Protein AF-A0AB39SLM9-F1 (afdb_monomer_lite)

Organism: NCBI:txid3238630

pLDDT: mean 83.25, std 16.03, range [35.91, 97.31]

Structure (mmCIF, N/CA/C/O backbone):
data_AF-A0AB39SLM9-F1
#
_entry.id   AF-A0AB39SLM9-F1
#
loop_
_atom_site.group_PDB
_atom_site.id
_atom_site.type_symbol
_atom_site.label_atom_id
_atom_site.label_alt_id
_atom_site.label_comp_id
_atom_site.label_asym_id
_atom_site.label_entity_id
_atom_site.label_seq_id
_atom_site.pdbx_PDB_ins_code
_atom_site.Cartn_x
_atom_site.Cartn_y
_atom_site.Cartn_z
_atom_site.occupancy
_atom_site.B_iso_or_equiv
_atom_site.auth_seq_id
_atom_site.auth_comp_id
_atom_site.auth_asym_id
_atom_site.auth_atom_id
_atom_site.pdbx_PDB_model_num
ATOM 1 N N . MET A 1 1 ? -17.828 38.117 0.171 1.00 35.91 1 MET A N 1
ATOM 2 C CA . MET A 1 1 ? -17.349 37.113 -0.806 1.00 35.91 1 MET A CA 1
ATOM 3 C C . MET A 1 1 ? -16.348 36.205 -0.108 1.00 35.91 1 MET A C 1
ATOM 5 O O . MET A 1 1 ? -15.144 36.395 -0.229 1.00 35.91 1 MET A O 1
ATOM 9 N N . SER A 1 2 ? -16.860 35.289 0.713 1.00 36.34 2 SER A N 1
ATOM 10 C CA . SER A 1 2 ? -16.053 34.426 1.576 1.00 36.34 2 SER A CA 1
ATOM 11 C C . SER A 1 2 ? -15.398 33.333 0.739 1.00 36.34 2 SER A C 1
ATOM 1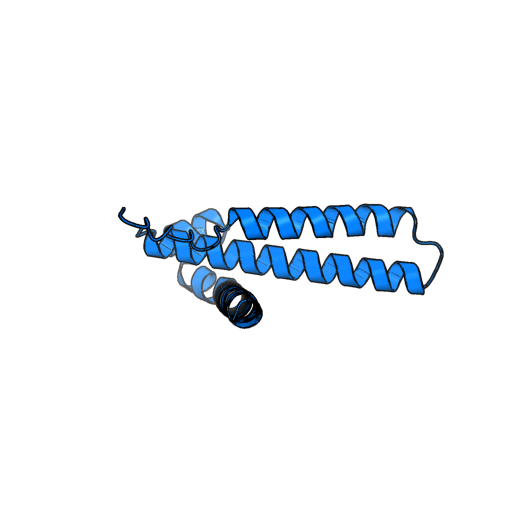3 O O . SER A 1 2 ? -16.090 32.492 0.172 1.00 36.34 2 SER A O 1
ATOM 15 N N . GLN A 1 3 ? -14.071 33.374 0.640 1.00 40.19 3 GLN A N 1
ATOM 16 C CA . GLN A 1 3 ? -13.288 32.298 0.053 1.00 40.19 3 GLN A CA 1
ATOM 17 C C . GLN A 1 3 ? -13.368 31.097 0.996 1.00 40.19 3 GLN A C 1
ATOM 19 O O . GLN A 1 3 ? -12.792 31.100 2.082 1.00 40.19 3 GLN A O 1
ATOM 24 N N . THR A 1 4 ? -14.133 30.084 0.603 1.00 39.75 4 THR A N 1
ATOM 25 C CA . THR A 1 4 ? -14.083 28.756 1.208 1.00 39.75 4 THR A CA 1
ATOM 26 C C . THR A 1 4 ? -12.669 28.215 1.037 1.00 39.75 4 THR A C 1
ATOM 28 O O . THR A 1 4 ? -12.275 27.830 -0.064 1.00 39.75 4 THR A O 1
ATOM 31 N N . LEU A 1 5 ? -11.906 28.217 2.131 1.00 42.69 5 LEU A N 1
ATOM 32 C CA . LEU A 1 5 ? -10.710 27.404 2.309 1.00 42.69 5 LEU A CA 1
ATOM 33 C C . LEU A 1 5 ? -11.112 25.958 2.014 1.00 42.69 5 LEU A C 1
ATOM 35 O O . LEU A 1 5 ? -11.710 25.292 2.854 1.00 42.69 5 LEU A O 1
ATOM 39 N N . GLY A 1 6 ? -10.855 25.503 0.788 1.00 37.12 6 GLY A N 1
ATOM 40 C CA . GLY A 1 6 ? -11.018 24.106 0.427 1.00 37.12 6 GLY A CA 1
ATOM 41 C C . GLY A 1 6 ? -10.164 23.290 1.384 1.00 37.12 6 GLY A C 1
ATOM 42 O O . GLY A 1 6 ? -8.936 23.370 1.338 1.00 37.12 6 GLY A O 1
ATOM 43 N N . THR A 1 7 ? -10.809 22.549 2.279 1.00 38.22 7 THR A N 1
ATOM 44 C CA . THR A 1 7 ? -10.167 21.530 3.100 1.00 38.22 7 THR A CA 1
ATOM 45 C C . THR A 1 7 ? -9.570 20.519 2.133 1.00 38.22 7 THR A C 1
ATOM 47 O O . THR A 1 7 ? -10.273 19.658 1.609 1.00 38.22 7 THR A O 1
ATOM 50 N N . ARG A 1 8 ? -8.287 20.692 1.797 1.00 44.34 8 ARG A N 1
ATOM 51 C CA . ARG A 1 8 ? -7.525 19.738 0.992 1.00 44.34 8 ARG A CA 1
ATOM 52 C C . ARG A 1 8 ? -7.568 18.420 1.752 1.00 44.34 8 ARG A C 1
ATOM 54 O O . ARG A 1 8 ? -6.927 18.314 2.795 1.00 44.34 8 ARG A O 1
ATOM 61 N N . SER A 1 9 ? -8.366 17.469 1.268 1.00 45.91 9 SER A N 1
ATOM 62 C CA . SER A 1 9 ? -8.465 16.148 1.879 1.00 45.91 9 SER A CA 1
ATOM 63 C C . SER A 1 9 ? -7.058 15.571 2.035 1.00 45.91 9 SER A C 1
ATOM 65 O O . SER A 1 9 ? -6.307 15.565 1.052 1.00 45.91 9 SER A O 1
ATOM 67 N N . PRO A 1 10 ? -6.668 15.120 3.239 1.00 52.97 10 PRO A N 1
ATOM 68 C CA . PRO A 1 10 ? -5.449 14.346 3.386 1.00 52.97 10 PRO A CA 1
ATOM 69 C C . PRO A 1 10 ? -5.570 13.135 2.457 1.00 52.97 10 PRO A C 1
ATOM 71 O O . PRO A 1 10 ? -6.612 12.479 2.421 1.00 52.97 10 PRO A O 1
ATOM 74 N N . HIS A 1 11 ? -4.546 12.919 1.632 1.00 62.00 11 HIS A N 1
ATOM 75 C CA . HIS A 1 11 ? -4.531 11.853 0.635 1.00 62.00 11 HIS A CA 1
ATOM 76 C C . HIS A 1 11 ? -4.935 10.524 1.266 1.00 62.00 11 HIS A C 1
ATOM 78 O O . HIS A 1 11 ? -4.387 10.124 2.294 1.00 62.00 11 HIS A O 1
ATOM 84 N N . THR A 1 12 ? -5.921 9.869 0.659 1.00 71.94 12 THR A N 1
ATOM 85 C CA . THR A 1 12 ? -6.525 8.670 1.239 1.00 71.94 12 THR A CA 1
ATOM 86 C C . THR A 1 12 ? -5.670 7.443 0.914 1.00 71.94 12 THR A C 1
ATOM 88 O O . THR A 1 12 ? -4.912 7.459 -0.060 1.00 71.94 12 THR A O 1
ATOM 91 N N . PRO A 1 13 ? -5.796 6.341 1.671 1.00 77.00 13 PRO A N 1
ATOM 92 C CA . PRO A 1 13 ? -5.165 5.067 1.316 1.00 77.00 13 PRO A CA 1
ATOM 93 C C . PRO A 1 13 ? -5.425 4.643 -0.144 1.00 77.00 13 PRO A C 1
ATOM 95 O O . PRO A 1 13 ? -4.558 4.049 -0.785 1.00 77.00 13 PRO A O 1
ATOM 98 N N . ALA A 1 14 ? -6.579 5.026 -0.705 1.00 82.19 14 ALA A N 1
ATOM 99 C CA . ALA A 1 14 ? -6.943 4.765 -2.094 1.00 82.19 14 ALA A CA 1
ATOM 100 C C . ALA A 1 14 ? -6.037 5.484 -3.115 1.00 82.19 14 ALA A C 1
ATOM 102 O O . ALA A 1 14 ? -5.705 4.901 -4.144 1.00 82.19 14 ALA A O 1
ATOM 103 N N . ASP A 1 15 ? -5.569 6.705 -2.833 1.00 83.12 15 ASP A N 1
ATOM 104 C CA . ASP A 1 15 ? -4.682 7.449 -3.745 1.00 83.12 15 ASP A CA 1
ATOM 105 C C . ASP A 1 15 ? -3.327 6.738 -3.914 1.00 83.12 15 ASP A C 1
ATOM 107 O O . ASP A 1 15 ? -2.741 6.675 -5.004 1.00 83.12 15 ASP A O 1
ATOM 111 N N . TRP A 1 16 ? -2.817 6.186 -2.813 1.00 81.88 16 TRP A N 1
ATOM 112 C CA . TRP A 1 16 ? -1.583 5.406 -2.806 1.00 81.88 16 TRP A CA 1
ATOM 113 C C . TRP A 1 16 ? -1.768 4.057 -3.492 1.00 81.88 16 TRP A C 1
ATOM 115 O O . TRP A 1 16 ? -0.899 3.656 -4.267 1.00 81.88 16 TRP A O 1
ATOM 125 N N . TRP A 1 17 ? -2.919 3.410 -3.293 1.00 85.56 17 TRP A N 1
ATOM 126 C CA . TRP A 1 17 ? -3.272 2.185 -4.005 1.00 85.56 17 TRP A CA 1
ATOM 127 C C . TRP A 1 17 ? -3.312 2.386 -5.525 1.00 85.56 17 TRP A C 1
ATOM 129 O O . TRP A 1 17 ? -2.688 1.626 -6.261 1.00 85.56 17 TRP A O 1
ATOM 139 N N . VAL A 1 18 ? -3.958 3.453 -6.005 1.00 87.75 18 VAL A N 1
ATOM 140 C CA . VAL A 1 18 ? -3.991 3.785 -7.440 1.00 87.75 18 VAL A CA 1
ATOM 141 C C . VAL A 1 18 ? -2.578 4.010 -7.987 1.00 87.75 18 VAL A C 1
ATOM 143 O O . VAL A 1 18 ? -2.247 3.519 -9.064 1.00 87.75 18 VAL A O 1
ATOM 146 N N . THR A 1 19 ? -1.715 4.703 -7.235 1.00 84.44 19 THR A N 1
ATOM 147 C CA . THR A 1 19 ? -0.305 4.895 -7.627 1.00 84.44 19 THR A CA 1
ATOM 148 C C . THR A 1 19 ? 0.431 3.555 -7.746 1.00 84.44 19 THR A C 1
ATOM 150 O O . THR A 1 19 ? 1.218 3.361 -8.674 1.00 84.44 19 THR A O 1
ATOM 153 N N . ALA A 1 20 ? 0.187 2.635 -6.812 1.00 86.12 20 ALA A N 1
ATOM 154 C CA . ALA A 1 20 ? 0.798 1.315 -6.816 1.00 86.12 20 ALA A CA 1
ATOM 155 C C . ALA A 1 20 ? 0.338 0.465 -8.005 1.00 86.12 20 ALA A C 1
ATOM 157 O O . ALA A 1 20 ? 1.172 -0.138 -8.681 1.00 86.12 20 ALA A O 1
ATOM 158 N N . ASP A 1 21 ? -0.964 0.456 -8.295 1.00 90.75 21 ASP A N 1
ATOM 159 C CA . ASP A 1 21 ? -1.522 -0.313 -9.408 1.00 90.75 21 ASP A CA 1
ATOM 160 C C . ASP A 1 21 ? -1.033 0.203 -10.768 1.00 90.75 21 ASP A C 1
ATOM 162 O O . ASP A 1 21 ? -0.614 -0.591 -11.609 1.00 90.75 21 ASP A O 1
ATOM 166 N N . GLN A 1 22 ? -0.960 1.525 -10.954 1.00 89.06 22 GLN A N 1
ATOM 167 C CA . GLN A 1 22 ? -0.408 2.122 -12.175 1.00 89.06 22 GLN A CA 1
ATOM 168 C C . GLN A 1 22 ? 1.053 1.714 -12.411 1.00 89.06 22 GLN A C 1
ATOM 170 O O . GLN A 1 22 ? 1.409 1.304 -13.516 1.00 89.06 22 GLN A O 1
ATOM 175 N N . ALA A 1 23 ? 1.895 1.783 -11.376 1.00 85.00 23 ALA A N 1
ATOM 176 C CA . ALA A 1 23 ? 3.297 1.376 -11.474 1.00 85.00 23 ALA A CA 1
ATOM 177 C C . ALA A 1 23 ? 3.435 -0.138 -11.724 1.00 85.00 23 ALA A C 1
ATOM 179 O O . ALA A 1 23 ? 4.256 -0.569 -12.534 1.00 85.00 23 ALA A O 1
ATOM 180 N N . ARG A 1 24 ? 2.579 -0.959 -11.100 1.00 89.19 24 ARG A N 1
ATOM 181 C CA . ARG A 1 24 ? 2.523 -2.406 -11.349 1.00 89.19 24 ARG A CA 1
ATOM 182 C C . ARG A 1 24 ? 2.142 -2.704 -12.799 1.00 89.19 24 ARG A C 1
ATOM 184 O O . ARG A 1 24 ? 2.780 -3.546 -13.424 1.00 89.19 24 ARG A O 1
ATOM 191 N N . HIS A 1 25 ? 1.143 -2.016 -13.343 1.00 89.19 25 HIS A N 1
ATOM 192 C CA . HIS A 1 25 ? 0.725 -2.175 -14.734 1.00 89.19 25 HIS A CA 1
ATOM 193 C C . HIS A 1 25 ? 1.844 -1.778 -15.711 1.00 89.19 25 HIS A C 1
ATOM 195 O O . HIS A 1 25 ? 2.142 -2.522 -16.645 1.00 89.19 25 HIS A O 1
ATOM 201 N N . ALA A 1 26 ? 2.534 -0.662 -15.445 1.00 85.19 26 ALA A N 1
ATOM 202 C CA . ALA A 1 26 ? 3.692 -0.230 -16.227 1.00 85.19 26 ALA A CA 1
ATOM 203 C C . ALA A 1 26 ? 4.838 -1.257 -16.194 1.00 85.19 26 ALA A C 1
ATOM 205 O O . ALA A 1 26 ? 5.437 -1.549 -17.231 1.00 85.19 26 ALA A O 1
ATOM 206 N N . ALA A 1 27 ? 5.114 -1.846 -15.027 1.00 85.19 27 ALA A N 1
ATOM 207 C CA . ALA A 1 27 ? 6.101 -2.910 -14.891 1.00 85.19 27 ALA A CA 1
ATOM 208 C C . ALA A 1 27 ? 5.699 -4.184 -15.649 1.00 85.19 27 ALA A C 1
ATOM 210 O O . ALA A 1 27 ? 6.542 -4.790 -16.300 1.00 85.19 27 ALA A O 1
ATOM 211 N N . GLN A 1 28 ? 4.424 -4.582 -15.606 1.00 86.31 28 GLN A N 1
ATOM 212 C CA . GLN A 1 28 ? 3.935 -5.759 -16.333 1.00 86.31 28 GLN A CA 1
ATOM 213 C C . GLN A 1 28 ? 4.104 -5.612 -17.849 1.00 86.31 28 GLN A C 1
ATOM 215 O O . GLN A 1 28 ? 4.611 -6.534 -18.483 1.00 86.31 28 GLN A O 1
ATOM 220 N N . GLY A 1 29 ? 3.745 -4.453 -18.413 1.00 82.75 29 GLY A N 1
ATOM 221 C CA . GLY A 1 29 ? 4.022 -4.155 -19.823 1.00 82.75 29 GLY A CA 1
ATOM 222 C C . GLY A 1 29 ? 5.526 -4.139 -20.115 1.00 82.75 29 GLY A C 1
ATOM 223 O O . GLY A 1 29 ? 5.987 -4.773 -21.055 1.00 82.75 29 GLY A O 1
ATOM 224 N N . GLY A 1 30 ? 6.316 -3.507 -19.239 1.00 79.56 30 GLY A N 1
ATOM 225 C CA . GLY A 1 30 ? 7.774 -3.469 -19.357 1.00 79.56 30 GLY A CA 1
ATOM 226 C C . GLY A 1 30 ? 8.442 -4.847 -19.367 1.00 79.56 30 GLY A C 1
ATOM 227 O O . GLY A 1 30 ? 9.345 -5.055 -20.165 1.00 79.56 30 GLY A O 1
ATOM 228 N N . LEU A 1 31 ? 7.981 -5.789 -18.537 1.00 83.25 31 LEU A N 1
ATOM 229 C CA . LEU A 1 31 ? 8.476 -7.171 -18.504 1.00 83.25 31 LEU A CA 1
ATOM 230 C C . LEU A 1 31 ? 8.128 -7.953 -19.774 1.00 83.25 31 LEU A C 1
ATOM 232 O O . LEU A 1 31 ? 8.943 -8.756 -20.218 1.00 83.25 31 LEU A O 1
ATOM 236 N N . ALA A 1 32 ? 6.934 -7.743 -20.333 1.00 82.75 32 ALA A N 1
ATOM 237 C CA . ALA A 1 32 ? 6.504 -8.422 -21.554 1.00 82.75 32 ALA A CA 1
ATOM 238 C C . ALA A 1 32 ? 7.329 -7.985 -22.778 1.00 82.75 32 ALA A C 1
ATOM 240 O O . ALA A 1 32 ? 7.631 -8.811 -23.637 1.00 82.75 32 ALA A O 1
ATOM 241 N N . ASP A 1 33 ? 7.735 -6.714 -22.808 1.00 84.50 33 ASP A N 1
ATOM 242 C CA . ASP A 1 33 ? 8.436 -6.099 -23.939 1.00 84.50 33 ASP A CA 1
ATOM 243 C C . ASP A 1 33 ? 9.963 -5.996 -23.743 1.00 84.50 33 ASP A C 1
ATOM 245 O O . ASP A 1 33 ? 10.674 -5.509 -24.625 1.00 84.50 33 ASP A O 1
ATOM 249 N N . ALA A 1 34 ? 10.497 -6.413 -22.588 1.00 83.69 34 ALA A N 1
ATOM 250 C CA . ALA A 1 34 ? 11.910 -6.235 -22.264 1.00 83.69 34 ALA A CA 1
ATOM 251 C C . ALA A 1 34 ? 12.817 -7.114 -23.139 1.00 83.69 34 ALA A C 1
ATOM 253 O O . ALA A 1 34 ? 12.910 -8.326 -22.951 1.00 83.69 34 ALA A O 1
ATOM 254 N N . ALA A 1 35 ? 13.561 -6.477 -24.043 1.00 82.75 35 ALA A N 1
ATOM 255 C CA . ALA A 1 35 ? 14.547 -7.137 -24.898 1.00 82.75 35 ALA A CA 1
ATOM 256 C C . ALA A 1 35 ? 15.995 -6.844 -24.474 1.00 82.75 35 ALA A C 1
ATOM 258 O O . ALA A 1 35 ? 16.926 -7.512 -24.928 1.00 82.75 35 ALA A O 1
ATOM 259 N N . THR A 1 36 ? 16.206 -5.837 -23.619 1.00 89.69 36 THR A N 1
ATOM 260 C CA . THR A 1 36 ? 17.540 -5.346 -23.261 1.00 89.69 36 THR A CA 1
ATOM 261 C C . THR A 1 36 ? 17.716 -5.134 -21.755 1.00 89.69 36 THR A C 1
ATOM 263 O O . THR A 1 36 ? 16.756 -4.985 -20.999 1.00 89.69 36 THR A O 1
ATOM 266 N N . ALA A 1 37 ? 18.972 -5.082 -21.297 1.00 90.25 37 ALA A N 1
ATOM 267 C CA . ALA A 1 37 ? 19.288 -4.776 -19.901 1.00 90.25 37 ALA A CA 1
ATOM 268 C C . ALA A 1 37 ? 18.748 -3.399 -19.437 1.00 90.25 37 ALA A C 1
ATOM 270 O O . ALA A 1 37 ? 18.197 -3.337 -18.337 1.00 90.25 37 ALA A O 1
ATOM 271 N N . PRO A 1 38 ? 18.815 -2.312 -20.237 1.00 91.00 38 PRO A N 1
ATOM 272 C CA . PRO A 1 38 ? 18.121 -1.061 -19.921 1.00 91.00 38 PRO A CA 1
ATOM 273 C C . PRO A 1 38 ? 16.608 -1.208 -19.700 1.00 91.00 38 PRO A C 1
ATOM 275 O O . PRO A 1 38 ? 16.073 -0.602 -18.770 1.00 91.00 38 PRO A O 1
ATOM 278 N N . ASP A 1 39 ? 15.921 -2.038 -20.490 1.00 86.69 39 ASP A N 1
ATOM 279 C CA . ASP A 1 39 ? 14.477 -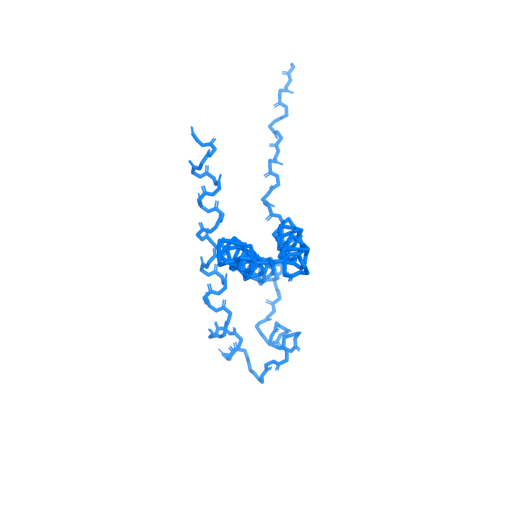2.266 -20.327 1.00 86.69 39 ASP A CA 1
ATOM 280 C C . ASP A 1 39 ? 14.159 -2.972 -19.008 1.00 86.69 39 ASP A C 1
ATOM 282 O O . ASP A 1 39 ? 13.213 -2.604 -18.305 1.00 86.69 39 ASP A O 1
ATOM 286 N N . LEU A 1 40 ? 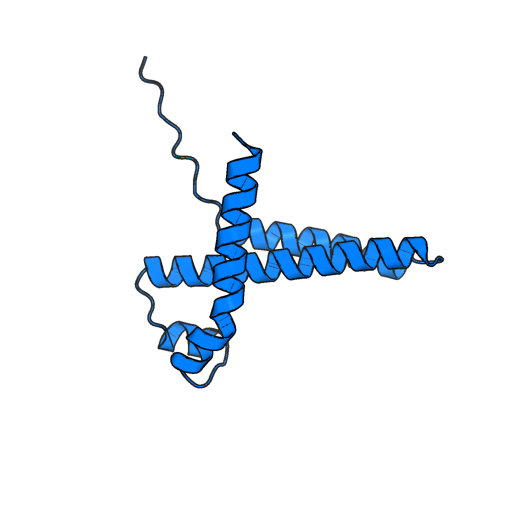14.988 -3.949 -18.636 1.00 90.31 40 LEU A N 1
ATOM 287 C CA . LEU A 1 40 ? 14.877 -4.654 -17.361 1.00 90.31 40 LEU A CA 1
ATOM 288 C C . LEU A 1 40 ? 15.141 -3.720 -16.173 1.00 90.31 40 LEU A C 1
ATOM 290 O O . LEU A 1 40 ? 14.412 -3.774 -15.184 1.00 90.31 40 LEU A O 1
ATOM 294 N N . LEU A 1 41 ? 16.125 -2.818 -16.271 1.00 94.19 41 LEU A N 1
ATOM 295 C CA . LEU A 1 41 ? 16.399 -1.817 -15.233 1.00 94.19 41 LEU A CA 1
ATOM 296 C C . LEU A 1 41 ? 15.239 -0.827 -15.066 1.00 94.19 41 LEU A C 1
ATOM 298 O O . LEU A 1 41 ? 14.840 -0.534 -13.937 1.00 94.19 41 LEU A O 1
ATOM 302 N N . ARG A 1 42 ? 14.656 -0.347 -16.172 1.00 91.69 42 ARG A N 1
ATOM 303 C CA . ARG A 1 42 ? 13.447 0.492 -16.137 1.00 91.69 42 ARG A CA 1
ATOM 304 C C . ARG A 1 42 ? 12.290 -0.248 -15.469 1.00 91.69 42 ARG A C 1
ATOM 306 O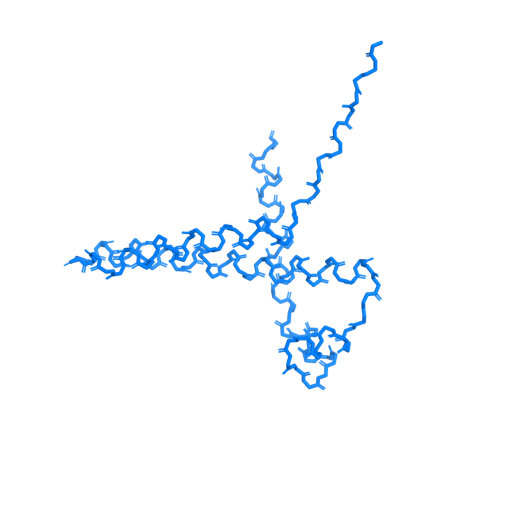 O . ARG A 1 42 ? 11.605 0.309 -14.618 1.00 91.69 42 ARG A O 1
ATOM 313 N N . THR A 1 43 ? 12.098 -1.512 -15.823 1.00 91.75 43 THR A N 1
ATOM 314 C CA . THR A 1 43 ? 11.037 -2.349 -15.258 1.00 91.75 43 THR A CA 1
ATOM 315 C C . THR A 1 43 ? 11.232 -2.585 -13.758 1.00 91.75 43 THR A C 1
ATOM 317 O O . THR A 1 43 ? 10.275 -2.485 -12.992 1.00 91.75 43 THR A O 1
ATOM 320 N N . LEU A 1 44 ? 12.471 -2.809 -13.307 1.00 92.38 44 LEU A N 1
ATOM 321 C CA . LEU A 1 44 ? 12.808 -2.913 -11.886 1.00 92.38 44 LEU A CA 1
ATOM 322 C C . LEU A 1 44 ? 12.468 -1.627 -11.117 1.00 92.38 44 LEU A C 1
ATOM 324 O O . LEU A 1 44 ? 11.947 -1.704 -10.005 1.00 92.38 44 LEU A O 1
ATOM 328 N N . ALA A 1 45 ? 12.724 -0.455 -11.703 1.00 92.00 45 ALA A N 1
ATOM 329 C CA . ALA A 1 45 ? 12.370 0.822 -11.087 1.00 92.00 45 ALA A CA 1
ATOM 330 C C . ALA A 1 45 ? 10.848 0.977 -10.909 1.00 92.00 45 ALA A C 1
ATOM 332 O O . ALA A 1 45 ? 10.401 1.417 -9.849 1.00 92.00 45 ALA A O 1
ATOM 333 N N . GLU A 1 46 ? 10.048 0.564 -11.898 1.00 90.88 46 GLU A N 1
ATOM 334 C CA . GLU A 1 46 ? 8.582 0.578 -11.784 1.00 90.88 46 GLU A CA 1
ATOM 335 C C . GLU A 1 46 ? 8.068 -0.435 -10.750 1.00 90.88 46 GLU A C 1
ATOM 337 O O . GLU A 1 46 ? 7.160 -0.120 -9.979 1.00 90.88 46 GLU A O 1
ATOM 342 N N . LEU A 1 47 ? 8.690 -1.616 -10.643 1.00 90.81 47 LEU A N 1
ATOM 343 C CA . LEU A 1 47 ? 8.376 -2.581 -9.582 1.00 90.81 47 LEU A CA 1
ATOM 344 C C . LEU A 1 47 ? 8.692 -2.030 -8.188 1.00 90.81 47 LEU A C 1
ATOM 346 O O . LEU A 1 47 ? 7.863 -2.147 -7.284 1.00 90.81 47 LEU A O 1
ATOM 350 N N . ASP A 1 48 ? 9.860 -1.408 -7.994 1.00 92.06 48 ASP A N 1
ATOM 351 C CA . ASP A 1 48 ? 10.206 -0.799 -6.704 1.00 92.06 48 ASP A CA 1
ATOM 352 C C . ASP A 1 48 ? 9.263 0.363 -6.370 1.00 92.06 48 ASP A C 1
ATOM 354 O O . ASP A 1 48 ? 8.820 0.503 -5.228 1.00 92.06 48 ASP A O 1
ATOM 358 N N . ARG A 1 49 ? 8.877 1.159 -7.373 1.00 88.25 49 ARG A N 1
ATOM 359 C CA . ARG A 1 49 ? 7.881 2.223 -7.215 1.00 88.25 49 ARG A CA 1
ATOM 360 C C . ARG A 1 49 ? 6.522 1.671 -6.790 1.00 88.25 49 ARG A C 1
ATOM 362 O O . ARG A 1 49 ? 5.942 2.195 -5.838 1.00 88.25 49 ARG A O 1
ATOM 369 N N . ALA A 1 50 ? 6.038 0.621 -7.454 1.00 88.44 50 ALA A N 1
ATOM 370 C CA . ALA A 1 50 ? 4.789 -0.051 -7.104 1.00 88.44 50 ALA A CA 1
ATOM 371 C C . ALA A 1 50 ? 4.841 -0.588 -5.671 1.00 88.44 50 ALA A C 1
ATOM 373 O O . ALA A 1 50 ? 3.948 -0.311 -4.875 1.00 88.44 50 ALA A O 1
ATOM 374 N N . ARG A 1 51 ? 5.936 -1.271 -5.312 1.00 90.44 51 ARG A N 1
ATOM 375 C CA . ARG A 1 51 ? 6.167 -1.809 -3.967 1.00 90.44 51 ARG A CA 1
ATOM 376 C C . ARG A 1 51 ? 6.094 -0.717 -2.901 1.00 90.44 51 ARG A C 1
ATOM 378 O O . ARG A 1 51 ? 5.338 -0.858 -1.946 1.00 90.44 51 ARG A O 1
ATOM 385 N N . ARG A 1 52 ? 6.827 0.389 -3.073 1.00 88.94 52 ARG A N 1
ATOM 386 C CA . ARG A 1 52 ? 6.815 1.509 -2.113 1.00 88.94 52 ARG A CA 1
ATOM 387 C C . ARG A 1 52 ? 5.439 2.157 -1.995 1.00 88.94 52 ARG A C 1
ATOM 389 O O . ARG A 1 52 ? 5.026 2.495 -0.890 1.00 88.94 52 ARG A O 1
ATOM 396 N N . ALA A 1 53 ? 4.733 2.337 -3.111 1.00 87.19 53 ALA A N 1
ATOM 397 C CA . ALA A 1 53 ? 3.388 2.904 -3.100 1.00 87.19 53 ALA A CA 1
ATOM 398 C C . ALA A 1 53 ? 2.383 1.981 -2.389 1.00 87.19 53 ALA A C 1
ATOM 400 O O . ALA A 1 53 ? 1.588 2.474 -1.594 1.00 87.19 53 ALA A O 1
ATOM 401 N N . SER A 1 54 ? 2.468 0.661 -2.590 1.00 89.44 54 SER A N 1
ATOM 402 C CA . SER A 1 54 ? 1.662 -0.322 -1.852 1.00 89.44 54 SER A CA 1
ATOM 403 C C . SER A 1 54 ? 1.951 -0.281 -0.354 1.00 89.44 54 SER A C 1
ATOM 405 O O . SER A 1 54 ? 1.021 -0.228 0.445 1.00 89.44 54 SER A O 1
ATOM 407 N N . THR A 1 55 ? 3.228 -0.251 0.042 1.00 90.69 55 THR A N 1
ATOM 408 C CA . THR A 1 55 ? 3.625 -0.130 1.453 1.00 90.69 55 THR A CA 1
ATOM 409 C C . THR A 1 55 ? 3.058 1.144 2.083 1.00 90.69 55 THR A C 1
ATOM 411 O O . THR A 1 55 ? 2.466 1.083 3.159 1.00 90.69 55 THR A O 1
ATOM 414 N N . ALA A 1 56 ? 3.165 2.283 1.392 1.00 88.44 56 ALA A N 1
ATOM 415 C CA . ALA A 1 56 ? 2.583 3.541 1.854 1.00 88.44 56 ALA A CA 1
ATOM 416 C C . ALA A 1 56 ? 1.046 3.478 1.939 1.00 88.44 56 ALA A C 1
ATOM 418 O O . ALA A 1 56 ? 0.470 4.013 2.883 1.00 88.44 56 ALA A O 1
ATOM 419 N N . ALA A 1 57 ? 0.379 2.802 0.996 1.00 89.75 57 ALA A N 1
ATOM 420 C CA . ALA A 1 57 ? -1.069 2.599 1.025 1.00 89.75 57 ALA A CA 1
ATOM 421 C C . ALA A 1 57 ? -1.506 1.788 2.253 1.00 89.75 57 ALA A C 1
ATOM 423 O O . ALA A 1 57 ? -2.440 2.188 2.945 1.00 89.75 57 ALA A O 1
ATOM 424 N N . VAL A 1 58 ? -0.801 0.692 2.554 1.00 92.44 58 VAL A N 1
ATOM 425 C CA . VAL A 1 58 ? -1.051 -0.135 3.744 1.00 92.44 58 VAL A CA 1
ATOM 426 C C . VAL A 1 58 ? -0.830 0.677 5.018 1.00 92.44 58 VAL A C 1
ATOM 428 O O . VAL A 1 58 ? -1.711 0.711 5.872 1.00 92.44 58 VAL A O 1
ATOM 431 N N . GLY A 1 59 ? 0.297 1.385 5.134 1.00 92.38 59 GLY A N 1
ATOM 432 C CA . GLY A 1 59 ? 0.571 2.235 6.294 1.00 92.38 59 GLY A CA 1
ATOM 433 C C . GLY A 1 59 ? -0.497 3.311 6.499 1.00 92.38 59 GLY A C 1
ATOM 434 O O . GLY A 1 59 ? -0.994 3.479 7.609 1.00 92.38 59 GLY A O 1
ATOM 435 N N . ALA A 1 60 ? -0.922 3.981 5.424 1.00 90.12 60 ALA A N 1
ATOM 436 C CA . ALA A 1 60 ? -1.996 4.970 5.475 1.00 90.12 60 ALA A CA 1
ATOM 437 C C . ALA A 1 60 ? -3.347 4.351 5.878 1.00 90.12 60 ALA A C 1
ATOM 439 O O . ALA A 1 60 ? -4.101 4.971 6.625 1.00 90.12 60 ALA A O 1
ATOM 440 N N . ALA A 1 61 ? -3.663 3.141 5.402 1.00 92.31 61 ALA A N 1
ATOM 441 C CA . ALA A 1 61 ? -4.883 2.428 5.783 1.00 92.31 61 ALA A CA 1
ATOM 442 C C . ALA A 1 61 ? -4.886 2.081 7.276 1.00 92.31 61 ALA A C 1
ATOM 444 O O . ALA A 1 61 ? -5.894 2.280 7.948 1.00 92.31 61 ALA A O 1
ATOM 445 N N . VAL A 1 62 ? -3.746 1.630 7.803 1.00 94.00 62 VAL A N 1
ATOM 446 C CA . VAL A 1 62 ? -3.576 1.335 9.230 1.00 94.00 62 VAL A CA 1
ATOM 447 C C . VAL A 1 62 ? -3.762 2.598 10.075 1.00 94.00 62 VAL A C 1
ATOM 449 O O . VAL A 1 62 ? -4.530 2.574 11.031 1.00 94.00 62 VAL A O 1
ATOM 452 N N . GLU A 1 63 ? -3.144 3.723 9.707 1.00 91.50 63 GLU A N 1
ATOM 453 C CA . GLU A 1 63 ? -3.344 4.999 10.420 1.00 91.50 63 GLU A CA 1
ATOM 454 C C . GLU A 1 63 ? -4.803 5.474 10.380 1.00 91.50 63 GLU A C 1
ATOM 456 O O . GLU A 1 63 ? -5.336 5.951 11.385 1.00 91.50 63 GLU A O 1
ATOM 461 N N . ALA A 1 64 ? -5.479 5.313 9.238 1.00 89.94 64 ALA A N 1
ATOM 462 C CA . ALA A 1 64 ? -6.890 5.656 9.102 1.00 89.94 64 ALA A CA 1
ATOM 463 C C . ALA A 1 64 ? -7.780 4.786 10.006 1.00 89.94 64 ALA A C 1
ATOM 465 O O . ALA A 1 64 ? -8.673 5.316 10.666 1.00 89.94 64 ALA A O 1
ATOM 466 N N . LEU A 1 65 ? -7.512 3.479 10.082 1.00 92.81 65 LEU A N 1
ATOM 467 C CA . LEU A 1 65 ? -8.216 2.551 10.972 1.00 92.81 65 LEU A CA 1
ATOM 468 C C . LEU A 1 65 ? -8.016 2.919 12.446 1.00 92.81 65 LEU A C 1
ATOM 470 O O . LEU A 1 65 ? -8.991 3.025 13.185 1.00 92.81 65 LEU A O 1
ATOM 474 N N . LEU A 1 66 ? -6.775 3.185 12.861 1.00 93.00 66 LEU A N 1
ATOM 475 C CA . LEU A 1 66 ? -6.464 3.598 14.233 1.00 93.00 66 LEU A CA 1
ATOM 476 C C . LEU A 1 66 ? -7.134 4.932 14.589 1.00 93.00 66 LEU A C 1
ATOM 478 O O . LEU A 1 66 ? -7.699 5.073 15.670 1.00 93.00 66 LEU A O 1
ATOM 482 N N . THR A 1 67 ? -7.138 5.893 13.661 1.00 91.50 67 THR A N 1
ATOM 483 C CA . THR A 1 67 ? -7.833 7.182 13.833 1.00 91.50 67 THR A CA 1
ATOM 484 C C . THR A 1 67 ? -9.34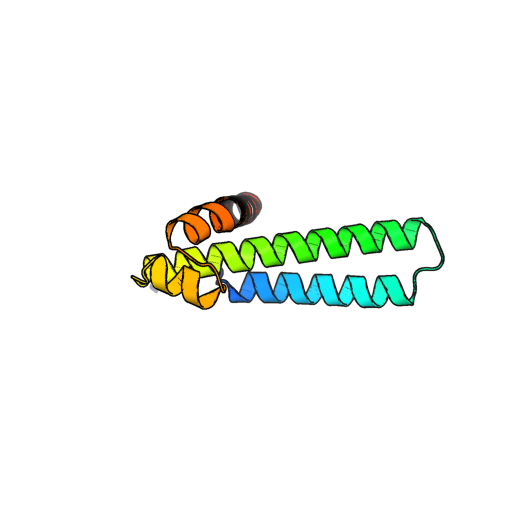9 6.999 13.946 1.00 91.50 67 THR A C 1
ATOM 486 O O . THR A 1 67 ? -10.006 7.723 14.691 1.00 91.50 67 THR A O 1
ATOM 489 N N . ALA A 1 68 ? -9.908 6.014 13.239 1.00 91.88 68 ALA A N 1
ATOM 490 C CA . ALA A 1 68 ? -11.314 5.632 13.333 1.00 91.88 68 ALA A CA 1
ATOM 491 C C . ALA A 1 68 ? -11.646 4.806 14.593 1.00 91.88 68 ALA A C 1
ATOM 493 O O . ALA A 1 68 ? -12.809 4.465 14.800 1.00 91.88 68 ALA A O 1
ATOM 494 N N . GLY A 1 69 ? -10.655 4.504 15.440 1.00 94.19 69 GLY A N 1
ATOM 495 C CA . GLY A 1 69 ? -10.833 3.785 16.701 1.00 94.19 69 GLY A CA 1
ATOM 496 C C . GLY A 1 69 ? -10.733 2.262 16.600 1.00 94.19 69 GLY A C 1
ATOM 497 O O . GLY A 1 69 ? -11.100 1.585 17.555 1.00 94.19 69 GLY A O 1
ATOM 498 N N . ALA A 1 70 ? -10.250 1.713 15.481 1.00 95.69 70 ALA A N 1
ATOM 499 C CA . ALA A 1 70 ? -10.005 0.277 15.363 1.00 95.69 70 ALA A CA 1
ATOM 500 C C . ALA A 1 70 ? -8.890 -0.181 16.315 1.00 95.69 70 ALA A C 1
ATOM 502 O O . ALA A 1 70 ? -7.907 0.536 16.537 1.00 95.69 70 ALA A O 1
ATOM 503 N N . HIS A 1 71 ? -9.019 -1.400 16.837 1.00 96.94 71 HIS A N 1
ATOM 504 C CA . HIS A 1 71 ? -8.012 -1.997 17.703 1.00 96.94 71 HIS A CA 1
ATOM 505 C C . HIS A 1 71 ? -6.952 -2.761 16.897 1.00 96.94 71 HIS A C 1
ATOM 507 O O . HIS A 1 71 ? -7.167 -3.171 15.755 1.00 96.94 71 HIS A O 1
ATOM 513 N N . TRP A 1 72 ? -5.773 -2.954 17.492 1.00 96.56 72 TRP A N 1
ATOM 514 C CA . TRP A 1 72 ? -4.672 -3.664 16.830 1.00 96.56 72 TRP A CA 1
ATOM 515 C C . TRP A 1 72 ? -4.986 -5.141 16.598 1.00 96.56 72 TRP A C 1
ATOM 517 O O . TRP A 1 72 ? -4.474 -5.724 15.651 1.00 96.56 72 TRP A O 1
ATOM 527 N N . GLU A 1 73 ? -5.842 -5.723 17.430 1.00 97.31 73 GLU A N 1
ATOM 528 C CA . GLU A 1 73 ? -6.370 -7.075 17.305 1.00 97.31 73 GLU A CA 1
ATOM 529 C C . GLU A 1 73 ? -7.211 -7.227 16.026 1.00 97.31 73 GLU A C 1
ATOM 531 O O . GLU A 1 73 ? -7.026 -8.189 15.281 1.00 97.31 73 GLU A O 1
ATOM 536 N N . ASP A 1 74 ? -8.064 -6.245 15.713 1.00 96.62 74 ASP A N 1
ATOM 537 C CA . ASP A 1 74 ? -8.875 -6.243 14.487 1.00 96.62 74 ASP A CA 1
ATOM 538 C C . ASP A 1 74 ? -7.992 -6.102 13.244 1.00 96.62 74 ASP A C 1
ATOM 540 O O . ASP A 1 74 ? -8.192 -6.775 12.230 1.00 96.62 74 ASP A O 1
ATOM 544 N N . ILE A 1 75 ? -6.979 -5.236 13.333 1.00 96.69 75 ILE A N 1
ATOM 545 C CA . ILE A 1 75 ? -6.002 -5.033 12.263 1.00 96.69 75 ILE A CA 1
ATOM 546 C C . ILE A 1 75 ? -5.200 -6.318 12.040 1.00 96.69 75 ILE A C 1
ATOM 548 O O . ILE A 1 75 ? -5.053 -6.733 10.893 1.00 96.69 75 ILE A O 1
ATOM 552 N N . ALA A 1 76 ? -4.727 -6.969 13.110 1.00 96.75 76 ALA A N 1
ATOM 553 C CA . ALA A 1 76 ? -4.010 -8.241 13.043 1.00 96.75 76 ALA A CA 1
ATOM 554 C C . ALA A 1 76 ? -4.849 -9.317 12.346 1.00 96.75 76 ALA A C 1
ATOM 556 O O . ALA A 1 76 ? -4.381 -9.928 11.385 1.00 96.75 76 ALA A O 1
ATOM 557 N N . ALA A 1 77 ? -6.112 -9.472 12.754 1.00 96.06 77 ALA A N 1
ATOM 558 C CA . ALA A 1 77 ? -7.039 -10.414 12.138 1.00 96.06 77 ALA A CA 1
ATOM 559 C C . ALA A 1 77 ? -7.254 -10.121 10.643 1.00 96.06 77 ALA A C 1
ATOM 561 O O . ALA A 1 77 ? -7.243 -11.040 9.824 1.00 96.06 77 ALA A O 1
ATOM 562 N N . ALA A 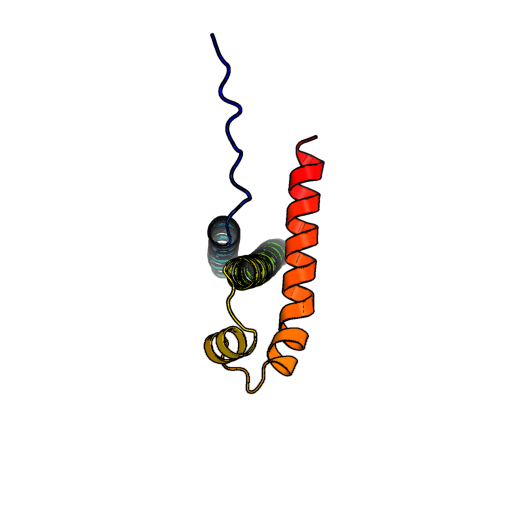1 78 ? -7.391 -8.846 10.266 1.00 94.81 78 ALA A N 1
ATOM 563 C CA . ALA A 1 78 ? -7.586 -8.443 8.875 1.00 94.81 78 ALA A CA 1
ATOM 564 C C . ALA A 1 78 ? -6.376 -8.742 7.972 1.00 94.81 78 ALA A C 1
ATOM 566 O O . ALA A 1 78 ? -6.558 -9.001 6.782 1.00 94.81 78 ALA A O 1
ATOM 567 N N . VAL A 1 79 ? -5.152 -8.720 8.515 1.00 92.88 79 VAL A N 1
ATOM 568 C CA . VAL A 1 79 ? -3.923 -9.034 7.762 1.00 92.88 79 VAL A CA 1
ATOM 569 C C . VAL A 1 79 ? -3.408 -10.461 7.984 1.00 92.88 79 VAL A C 1
ATOM 571 O O . VAL A 1 79 ? -2.357 -10.813 7.451 1.00 92.88 79 VAL A O 1
ATOM 574 N N . GLY A 1 80 ? -4.145 -11.290 8.730 1.00 94.88 80 GLY A N 1
ATOM 575 C CA . GLY A 1 80 ? -3.799 -12.691 8.984 1.00 94.88 80 GLY A CA 1
ATOM 576 C C . GLY A 1 80 ? -2.600 -12.884 9.917 1.00 94.88 80 GLY A C 1
ATOM 577 O O . GLY A 1 80 ? -1.834 -13.823 9.722 1.00 94.88 80 GLY A O 1
ATOM 578 N N . LEU A 1 81 ? -2.414 -11.987 10.888 1.00 94.88 81 LEU A N 1
ATOM 579 C CA . LEU A 1 81 ? -1.381 -12.091 11.922 1.00 94.88 81 LEU A CA 1
ATOM 580 C C . LEU A 1 81 ? -1.971 -12.606 13.237 1.00 94.88 81 LEU A C 1
ATOM 582 O O . LEU A 1 81 ? -3.122 -12.320 13.568 1.00 94.88 81 LEU A O 1
ATOM 586 N N . ASP A 1 82 ? -1.152 -13.333 13.995 1.00 92.50 82 ASP A N 1
ATOM 587 C CA . ASP A 1 82 ? -1.587 -14.057 15.194 1.00 92.50 82 ASP A CA 1
ATOM 588 C C . ASP A 1 82 ? -1.835 -13.146 16.407 1.00 92.50 82 ASP A C 1
ATOM 590 O O . ASP A 1 82 ? -2.566 -13.521 17.327 1.00 92.50 82 ASP A O 1
ATOM 594 N N . SER A 1 83 ? -1.245 -11.945 16.435 1.00 95.62 83 SER A N 1
ATOM 595 C CA . SER A 1 83 ? -1.381 -11.031 17.569 1.00 95.62 83 SER A CA 1
ATOM 596 C C . SER A 1 83 ? -1.303 -9.548 17.201 1.00 95.62 83 SER A C 1
ATOM 598 O O . SER A 1 83 ? -0.758 -9.142 16.171 1.00 95.62 83 SER A O 1
ATOM 600 N N . ALA A 1 84 ? -1.820 -8.712 18.107 1.00 95.44 84 ALA A N 1
ATOM 601 C CA . ALA A 1 84 ? -1.697 -7.260 18.035 1.00 95.44 84 ALA A CA 1
ATOM 602 C C . ALA A 1 84 ? -0.232 -6.788 18.056 1.00 95.44 84 ALA A C 1
ATOM 604 O O . ALA A 1 84 ? 0.100 -5.807 17.391 1.00 95.44 84 ALA A O 1
ATOM 605 N N . ASP A 1 85 ? 0.646 -7.468 18.798 1.00 96.75 85 ASP A N 1
ATOM 606 C CA . ASP A 1 85 ? 2.073 -7.133 18.842 1.00 96.75 85 ASP A CA 1
ATOM 607 C C . ASP A 1 85 ? 2.778 -7.481 17.529 1.00 96.75 85 ASP A C 1
ATOM 609 O O . ASP A 1 85 ? 3.546 -6.660 17.019 1.00 96.75 85 ASP A O 1
ATOM 613 N N . ASP A 1 86 ? 2.440 -8.621 16.920 1.00 93.88 86 ASP A N 1
ATOM 614 C CA . ASP A 1 86 ? 2.941 -8.985 15.592 1.00 93.88 86 ASP A CA 1
ATOM 615 C C . ASP A 1 86 ? 2.480 -7.976 14.541 1.00 93.88 86 ASP A C 1
ATOM 617 O O . ASP A 1 86 ? 3.281 -7.525 13.722 1.00 93.88 86 ASP A O 1
ATOM 621 N N . ALA A 1 87 ? 1.218 -7.540 14.600 1.00 95.12 87 ALA A N 1
ATOM 622 C CA . ALA A 1 87 ? 0.704 -6.499 13.717 1.00 95.12 87 ALA A CA 1
ATOM 623 C C . ALA A 1 87 ? 1.417 -5.158 13.915 1.00 95.12 87 ALA A C 1
ATOM 625 O O . ALA A 1 87 ? 1.813 -4.529 12.931 1.00 95.12 87 ALA A O 1
ATOM 626 N N . ARG A 1 88 ? 1.651 -4.729 15.164 1.00 95.19 88 ARG A N 1
ATOM 627 C CA . ARG A 1 88 ? 2.424 -3.509 15.454 1.00 95.19 88 ARG A CA 1
ATOM 628 C C . ARG A 1 88 ? 3.826 -3.596 14.873 1.00 95.19 88 ARG A C 1
ATOM 630 O O . ARG A 1 88 ? 4.273 -2.635 14.250 1.00 95.19 88 ARG A O 1
ATOM 637 N N . HIS A 1 89 ? 4.503 -4.724 15.068 1.00 95.38 89 HIS A N 1
ATOM 638 C CA . HIS A 1 89 ? 5.868 -4.920 14.599 1.00 95.38 89 HIS A CA 1
ATOM 639 C C . HIS A 1 89 ? 5.938 -4.980 13.067 1.00 95.38 89 HIS A C 1
ATOM 641 O O . HIS A 1 89 ? 6.693 -4.225 12.454 1.00 95.38 89 HIS A O 1
ATOM 647 N N . ALA A 1 90 ? 5.104 -5.811 12.439 1.00 94.19 90 ALA A N 1
ATOM 648 C CA . ALA A 1 90 ? 5.082 -6.008 10.992 1.00 94.19 90 ALA A CA 1
ATOM 649 C C . ALA A 1 90 ? 4.688 -4.736 10.223 1.00 94.19 90 ALA A C 1
ATOM 651 O O . ALA A 1 90 ? 5.222 -4.467 9.146 1.00 94.19 90 ALA A O 1
ATOM 652 N N . LEU A 1 91 ? 3.775 -3.929 10.774 1.00 94.69 91 LEU A N 1
ATOM 653 C CA . LEU A 1 91 ? 3.253 -2.732 10.109 1.00 94.69 91 LEU A CA 1
ATOM 654 C C . LEU A 1 91 ? 4.014 -1.451 10.482 1.00 94.69 91 LEU A C 1
ATOM 656 O O . LEU A 1 91 ? 3.767 -0.408 9.873 1.00 94.69 91 LEU A O 1
ATOM 660 N N . ALA A 1 92 ? 4.960 -1.502 11.428 1.00 93.25 92 ALA A N 1
ATOM 661 C CA . ALA A 1 92 ? 5.726 -0.333 11.869 1.00 93.25 92 ALA A CA 1
ATOM 662 C C . ALA A 1 92 ? 6.445 0.369 10.708 1.00 93.25 92 ALA A C 1
ATOM 664 O O . ALA A 1 92 ? 6.288 1.577 10.524 1.00 93.25 92 ALA A O 1
ATOM 665 N N . ALA A 1 93 ? 7.178 -0.391 9.889 1.00 90.06 93 ALA A N 1
ATOM 666 C CA . ALA A 1 93 ? 7.899 0.157 8.742 1.00 90.06 93 ALA A CA 1
ATOM 667 C C . ALA A 1 93 ? 6.941 0.760 7.701 1.00 90.06 93 ALA A C 1
ATOM 669 O O . ALA A 1 93 ? 7.179 1.857 7.205 1.00 90.06 93 ALA A O 1
ATOM 670 N N . ALA A 1 94 ? 5.814 0.094 7.427 1.00 91.06 94 ALA A N 1
ATOM 671 C CA . ALA A 1 94 ? 4.821 0.591 6.477 1.00 91.06 94 ALA A CA 1
ATOM 672 C C . ALA A 1 94 ? 4.203 1.925 6.922 1.00 91.06 94 ALA A C 1
ATOM 674 O O . ALA A 1 94 ? 4.018 2.830 6.108 1.00 91.06 94 ALA A O 1
ATOM 675 N N . ARG A 1 95 ? 3.927 2.071 8.223 1.00 91.19 95 ARG A N 1
ATOM 676 C CA . ARG A 1 95 ? 3.427 3.320 8.814 1.00 91.19 95 ARG A CA 1
ATOM 677 C C . ARG A 1 95 ? 4.461 4.445 8.742 1.00 91.19 95 ARG A C 1
ATOM 679 O O . ARG A 1 95 ? 4.113 5.560 8.359 1.00 91.19 95 ARG A O 1
ATOM 686 N N . GLN A 1 96 ? 5.730 4.156 9.042 1.00 89.62 96 GLN A N 1
ATOM 687 C CA . GLN A 1 96 ? 6.821 5.132 8.907 1.00 89.62 96 GLN A CA 1
ATOM 688 C C . GLN A 1 96 ? 7.003 5.589 7.454 1.00 89.62 96 GLN A C 1
ATOM 690 O O . GLN A 1 96 ? 7.078 6.789 7.187 1.00 89.62 96 GLN A O 1
ATOM 695 N N . ASP A 1 97 ? 7.000 4.648 6.509 1.00 87.00 97 ASP A N 1
ATOM 696 C CA . ASP A 1 97 ? 7.111 4.939 5.081 1.00 87.00 97 ASP A CA 1
ATOM 697 C C . ASP A 1 97 ? 5.930 5.772 4.572 1.00 87.00 97 ASP A C 1
ATOM 699 O O . ASP A 1 97 ? 6.127 6.699 3.781 1.00 87.00 97 ASP A O 1
ATOM 703 N N . ALA A 1 98 ? 4.710 5.488 5.042 1.00 84.62 98 ALA A N 1
ATOM 704 C CA . ALA A 1 98 ? 3.527 6.287 4.733 1.00 84.62 98 ALA A CA 1
ATOM 705 C C . ALA A 1 98 ? 3.676 7.730 5.241 1.00 84.62 98 ALA A C 1
ATOM 707 O O . ALA A 1 98 ? 3.451 8.669 4.474 1.00 84.62 98 ALA A O 1
ATOM 708 N N . GLY A 1 99 ? 4.134 7.912 6.486 1.00 82.00 99 GLY A N 1
ATOM 709 C CA . GLY A 1 99 ? 4.439 9.228 7.054 1.00 82.00 99 GLY A CA 1
ATOM 710 C C . GLY A 1 99 ? 5.458 10.001 6.211 1.00 82.00 99 GLY A C 1
ATOM 711 O O . GLY A 1 99 ? 5.169 11.094 5.722 1.00 82.00 99 GLY A O 1
ATOM 712 N N . ALA A 1 100 ? 6.607 9.388 5.916 1.00 84.00 100 ALA A N 1
ATOM 713 C CA . ALA A 1 100 ? 7.656 10.003 5.102 1.00 84.00 100 ALA A CA 1
ATOM 714 C C . ALA A 1 100 ? 7.212 10.285 3.651 1.00 84.00 100 ALA A C 1
ATOM 716 O O . ALA A 1 100 ? 7.688 11.221 3.001 1.00 84.00 100 ALA A O 1
ATOM 717 N N . ALA A 1 101 ? 6.322 9.465 3.085 1.00 81.44 101 ALA A N 1
ATOM 718 C CA . ALA A 1 101 ? 5.769 9.680 1.750 1.00 81.44 101 ALA A CA 1
ATOM 719 C C . ALA A 1 101 ? 4.795 10.869 1.709 1.00 81.44 101 ALA A C 1
ATOM 721 O O . ALA A 1 101 ? 4.799 11.629 0.733 1.00 81.44 101 ALA A O 1
ATOM 722 N N . ILE A 1 102 ? 4.003 11.057 2.768 1.00 76.88 102 ILE A N 1
ATOM 723 C CA . ILE A 1 102 ? 3.140 12.229 2.949 1.00 76.88 102 ILE A CA 1
ATOM 724 C C . ILE A 1 102 ? 4.000 13.489 3.089 1.00 76.88 102 ILE A C 1
ATOM 726 O O . ILE A 1 102 ? 3.796 14.445 2.339 1.00 76.88 102 ILE A O 1
ATOM 730 N N . GLU A 1 103 ? 5.012 13.470 3.959 1.00 80.12 103 GLU A N 1
ATOM 731 C CA . GLU A 1 103 ? 5.921 14.603 4.176 1.00 80.12 103 GLU A CA 1
ATOM 732 C C . GLU A 1 103 ? 6.631 15.040 2.891 1.00 80.12 103 GLU A C 1
ATOM 734 O O . GLU A 1 103 ? 6.602 16.219 2.541 1.00 80.12 103 GLU A O 1
ATOM 739 N N . ARG A 1 104 ? 7.200 14.100 2.120 1.00 79.44 104 ARG A N 1
ATOM 740 C CA . ARG A 1 104 ? 7.870 14.420 0.845 1.00 79.44 104 ARG A CA 1
ATOM 741 C C . ARG A 1 104 ? 6.936 15.082 -0.165 1.00 79.44 104 ARG A C 1
ATOM 743 O O . ARG A 1 104 ? 7.351 16.008 -0.858 1.00 79.44 104 ARG A O 1
ATOM 750 N N . ARG A 1 105 ? 5.682 14.625 -0.262 1.00 68.00 105 ARG A N 1
ATOM 751 C CA . ARG A 1 105 ? 4.688 15.203 -1.185 1.00 68.00 105 ARG A CA 1
ATOM 752 C C . ARG A 1 105 ? 4.197 16.575 -0.734 1.00 68.00 105 ARG A C 1
ATOM 754 O O . ARG A 1 105 ? 3.935 17.417 -1.589 1.00 68.00 105 ARG A O 1
ATOM 761 N N . LEU A 1 106 ? 4.078 16.803 0.573 1.00 73.69 106 LEU A N 1
ATOM 762 C CA . LEU A 1 106 ? 3.750 18.118 1.122 1.00 73.69 106 LEU A CA 1
ATOM 763 C C . LEU A 1 106 ? 4.916 19.099 0.935 1.00 73.69 106 LEU A C 1
ATOM 765 O O . LEU A 1 106 ? 4.690 20.218 0.487 1.00 73.69 106 LEU A O 1
ATOM 769 N N . GLY A 1 107 ? 6.154 18.659 1.178 1.00 66.81 107 GLY A N 1
ATOM 770 C CA . GLY A 1 107 ? 7.367 19.461 0.995 1.00 66.81 107 GLY A CA 1
ATOM 771 C C . GLY A 1 107 ? 7.700 19.790 -0.465 1.00 66.81 107 GLY A C 1
ATOM 772 O O . GLY A 1 107 ? 8.293 20.824 -0.726 1.00 66.81 107 GLY A O 1
ATOM 773 N N . HIS A 1 108 ? 7.284 18.964 -1.432 1.00 58.28 108 HIS A N 1
ATOM 774 C CA . HIS A 1 108 ? 7.391 19.276 -2.870 1.00 58.28 108 HIS A CA 1
ATOM 775 C C . HIS A 1 108 ? 6.339 20.278 -3.377 1.00 58.28 108 HIS A C 1
ATOM 777 O O . HIS A 1 108 ? 6.379 20.668 -4.542 1.00 58.28 108 HIS A O 1
ATOM 783 N N . ARG A 1 109 ? 5.357 20.646 -2.545 1.00 52.16 109 ARG A N 1
ATOM 784 C CA . ARG A 1 109 ? 4.255 21.550 -2.909 1.00 52.16 109 ARG A CA 1
ATOM 785 C C . ARG A 1 109 ? 4.339 22.904 -2.177 1.00 52.16 109 ARG A C 1
ATOM 787 O O . ARG A 1 109 ? 3.407 23.697 -2.310 1.00 52.16 109 ARG A O 1
ATOM 794 N N . ALA A 1 110 ? 5.406 23.133 -1.407 1.00 43.22 110 ALA A N 1
ATOM 795 C CA . ALA A 1 110 ? 5.765 24.413 -0.790 1.00 43.22 110 ALA A CA 1
ATOM 796 C C . ALA A 1 110 ? 6.727 25.183 -1.703 1.00 43.22 110 ALA A C 1
ATOM 798 O O . ALA A 1 110 ? 6.576 26.422 -1.773 1.00 43.22 110 ALA A O 1
#

Foldseek 3Di:
DDPPPPPPPQDALVNLLVQLVVLVVVLVVLVVPDPDPVSVVVSVVSNVRSVLSNLLSLLRVVVVCVVVVHALQVVCVVVVHPDSVCSCVVSVVSVVSNVVVSVVVVVVVD

Radius of gyration: 17.44 Å; chains: 1; bounding box: 37×51×44 Å

Sequence (110 aa):
MSQTLGTRSPHTPADWWVTADQARHAAQGGLADAATAPDLLRTLAELDRARRASTAAVGAAVEALLTAGAHWEDIAAAVGLDSADDARHALAAARQDAGAAIERRLGHRA

Secondary structure (DSSP, 8-state):
--------PPPPHHHHHHHHHHHHHHHHHHHHH--SHHHHHHHHHHHHHHHHHHHHHHHHHHHHHHHTT--HHHHHHHHT-S-HHHHHHHHHHHHHHHHHHHHHHHHTT-